Protein AF-X1PLG1-F1 (afdb_monomer_lite)

pLDDT: mean 76.33, std 7.11, range [59.69, 84.88]

Organism: NCBI:txid412755

Radius of gyration: 12.83 Å; chains: 1; bounding box: 27×23×31 Å

Foldseek 3Di:
DDDDPDDDDDDDDDDDDDLPDWDKDWDDDPDPDWDKIKIWIQDRPRDIDIDIDTDDD

Structure (mmCIF, N/CA/C/O backbone):
data_AF-X1PLG1-F1
#
_entry.id   AF-X1PLG1-F1
#
loop_
_atom_site.group_PDB
_atom_site.id
_atom_site.type_symbol
_atom_site.label_atom_id
_atom_site.label_alt_id
_atom_site.label_comp_id
_atom_site.label_asym_id
_atom_site.label_entity_id
_atom_site.label_seq_id
_atom_site.pdbx_PDB_ins_code
_atom_site.Cartn_x
_atom_site.Cartn_y
_atom_site.Cartn_z
_atom_site.occupancy
_atom_site.B_iso_or_equiv
_atom_site.auth_seq_id
_atom_site.auth_comp_id
_atom_site.auth_asym_id
_atom_site.auth_atom_id
_atom_site.pdbx_PDB_model_num
ATOM 1 N N . ARG A 1 1 ? -8.314 -10.520 3.235 1.00 77.81 1 ARG A N 1
ATOM 2 C CA . ARG A 1 1 ? -6.998 -10.247 2.606 1.00 77.81 1 ARG A CA 1
ATOM 3 C C . ARG A 1 1 ? -7.246 -9.787 1.176 1.00 77.81 1 ARG A C 1
ATOM 5 O O . ARG A 1 1 ? -7.802 -10.561 0.412 1.00 77.81 1 ARG A O 1
ATOM 12 N N . TYR A 1 2 ? -6.916 -8.539 0.847 1.00 82.38 2 TYR A N 1
ATOM 13 C CA . TYR A 1 2 ? -7.041 -7.989 -0.508 1.00 82.38 2 TYR A CA 1
ATOM 14 C C . TYR A 1 2 ? -5.699 -8.107 -1.242 1.00 82.38 2 TYR A C 1
ATOM 16 O O . TYR A 1 2 ? -4.650 -7.961 -0.617 1.00 82.38 2 TYR A O 1
ATOM 24 N N . VAL A 1 3 ? -5.732 -8.384 -2.545 1.00 84.19 3 VAL A N 1
ATOM 25 C CA . VAL A 1 3 ? -4.559 -8.378 -3.429 1.00 84.19 3 VAL A CA 1
ATOM 26 C C . VAL A 1 3 ? -4.924 -7.548 -4.653 1.00 84.19 3 VAL A C 1
ATOM 28 O O . VAL A 1 3 ? -5.954 -7.797 -5.279 1.00 84.19 3 VAL A O 1
ATOM 31 N N . SER A 1 4 ? -4.099 -6.549 -4.976 1.00 83.94 4 SER A N 1
ATOM 32 C CA . SER A 1 4 ? -4.299 -5.734 -6.176 1.00 83.94 4 SER A CA 1
ATOM 33 C C . SER A 1 4 ? -4.243 -6.612 -7.427 1.00 83.94 4 SER A C 1
ATOM 35 O O . SER A 1 4 ? -3.335 -7.427 -7.571 1.00 83.94 4 SER A O 1
ATOM 37 N N . LYS A 1 5 ? -5.185 -6.411 -8.356 1.00 84.75 5 LYS A N 1
ATOM 38 C CA . LYS A 1 5 ? -5.155 -7.045 -9.687 1.00 84.75 5 LYS A CA 1
ATOM 39 C C . LYS A 1 5 ? -4.103 -6.426 -10.612 1.00 84.75 5 LYS A C 1
ATOM 41 O O . LYS A 1 5 ? -3.785 -7.003 -11.645 1.00 84.75 5 LYS A O 1
ATOM 46 N N . TYR A 1 6 ? -3.588 -5.255 -10.245 1.00 82.06 6 TYR A N 1
ATOM 47 C CA . TYR A 1 6 ? -2.645 -4.485 -11.043 1.00 82.06 6 TYR A CA 1
ATOM 48 C C . TYR A 1 6 ? -1.297 -4.389 -10.346 1.00 82.06 6 TYR A C 1
ATOM 50 O O . TYR A 1 6 ? -1.219 -4.172 -9.131 1.00 82.06 6 TYR A O 1
ATOM 58 N N . ALA A 1 7 ? -0.241 -4.498 -11.146 1.00 81.75 7 ALA A N 1
ATOM 59 C CA . ALA A 1 7 ? 1.092 -4.107 -10.735 1.00 81.75 7 ALA A CA 1
ATOM 60 C C . ALA A 1 7 ? 1.211 -2.586 -10.736 1.00 81.75 7 ALA A C 1
ATOM 62 O O . ALA A 1 7 ? 0.656 -1.911 -11.602 1.00 81.75 7 ALA A O 1
ATOM 63 N N . VAL A 1 8 ? 2.006 -2.069 -9.810 1.00 78.88 8 VAL A N 1
ATOM 64 C CA . VAL A 1 8 ? 2.363 -0.654 -9.766 1.00 78.88 8 VAL A CA 1
ATOM 65 C C . VAL A 1 8 ? 3.841 -0.541 -10.128 1.00 78.88 8 VAL A C 1
ATOM 67 O O . VAL A 1 8 ? 4.677 -1.228 -9.540 1.00 78.88 8 VAL A O 1
ATOM 70 N N . LYS A 1 9 ? 4.174 0.302 -11.109 1.00 78.75 9 LYS A N 1
ATOM 71 C CA . LYS A 1 9 ? 5.559 0.590 -11.507 1.00 78.75 9 LYS A CA 1
ATOM 72 C C . LYS A 1 9 ? 5.924 2.000 -11.043 1.00 78.75 9 LYS A C 1
ATOM 74 O O . LYS A 1 9 ? 5.782 2.953 -11.801 1.00 78.75 9 LYS A O 1
ATOM 79 N N . GLY A 1 10 ? 6.397 2.107 -9.801 1.00 74.00 10 GLY A N 1
ATOM 80 C CA . GLY A 1 10 ? 6.697 3.392 -9.156 1.00 74.00 10 GLY A CA 1
ATOM 81 C C . GLY A 1 10 ? 5.441 4.188 -8.774 1.00 74.00 10 GLY A C 1
ATOM 82 O O . GLY A 1 10 ? 4.337 3.864 -9.201 1.00 74.00 10 GLY A O 1
ATOM 83 N N . GLY A 1 11 ? 5.614 5.218 -7.945 1.00 81.88 11 GLY A N 1
ATOM 84 C CA . GLY A 1 11 ? 4.527 6.077 -7.459 1.00 81.88 11 GLY A CA 1
ATOM 85 C C . GLY A 1 11 ? 4.262 5.951 -5.958 1.00 81.88 11 GLY A C 1
ATOM 86 O O . GLY A 1 11 ? 4.986 5.261 -5.240 1.00 81.88 11 GLY A O 1
ATOM 87 N N . ILE A 1 12 ? 3.226 6.653 -5.495 1.00 80.69 12 ILE A N 1
ATOM 88 C CA . ILE A 1 12 ? 2.787 6.687 -4.095 1.00 80.69 12 ILE A CA 1
ATOM 89 C C . ILE A 1 12 ? 1.500 5.866 -3.975 1.00 80.69 12 ILE A C 1
ATOM 91 O O . ILE A 1 12 ? 0.584 6.028 -4.779 1.00 80.69 12 ILE A O 1
ATOM 95 N N . ILE A 1 13 ? 1.442 4.976 -2.982 1.00 79.12 13 ILE A N 1
ATOM 96 C CA . ILE A 1 13 ? 0.240 4.206 -2.643 1.00 79.12 13 ILE A CA 1
ATOM 97 C C . ILE A 1 13 ? -0.292 4.748 -1.320 1.00 79.12 13 ILE A C 1
ATOM 99 O O . ILE A 1 13 ? 0.356 4.598 -0.285 1.00 79.12 13 ILE A O 1
ATOM 103 N N . GLU A 1 14 ? -1.474 5.354 -1.352 1.00 82.00 14 GLU A N 1
ATOM 104 C CA . GLU A 1 14 ? -2.161 5.839 -0.156 1.00 82.00 14 GLU A CA 1
ATOM 105 C C . GLU A 1 14 ? -3.185 4.806 0.324 1.00 82.00 14 GLU A C 1
ATOM 107 O O . GLU A 1 14 ? -3.978 4.282 -0.461 1.00 82.00 14 GLU A O 1
ATOM 112 N N . ILE A 1 15 ? -3.160 4.491 1.621 1.00 78.38 15 ILE A N 1
ATOM 113 C CA . ILE A 1 15 ? -4.062 3.515 2.239 1.00 78.38 15 ILE A CA 1
ATOM 114 C C . ILE A 1 15 ? -4.691 4.142 3.478 1.00 78.38 15 ILE A C 1
ATOM 116 O O . ILE A 1 15 ? -4.003 4.436 4.453 1.00 78.38 15 ILE A O 1
ATOM 120 N N . GLY A 1 16 ? -6.012 4.309 3.456 1.00 75.88 16 GLY A N 1
ATOM 121 C CA . GLY A 1 16 ? -6.786 4.690 4.634 1.00 75.88 16 GLY A CA 1
ATOM 122 C C . GLY A 1 16 ? -7.074 3.479 5.522 1.0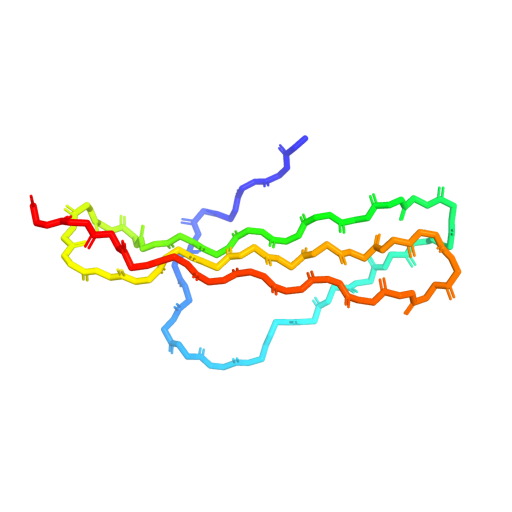0 75.88 16 GLY A C 1
ATOM 123 O O . GLY A 1 16 ? -7.555 2.453 5.043 1.00 75.88 16 GLY A O 1
ATOM 124 N N . CYS A 1 17 ? -6.815 3.603 6.824 1.00 74.19 17 CYS A N 1
ATOM 125 C CA . CYS A 1 17 ? -7.163 2.603 7.832 1.00 74.19 17 CYS A CA 1
ATOM 126 C C . CYS A 1 17 ? -7.975 3.251 8.957 1.00 74.19 17 CYS A C 1
ATOM 128 O O . CYS A 1 17 ? -7.636 4.343 9.413 1.00 74.19 17 CYS A O 1
ATOM 130 N N . SER A 1 18 ? -9.006 2.572 9.464 1.00 72.69 18 SER A N 1
ATOM 131 C CA . SER A 1 18 ? -9.608 2.954 10.745 1.00 72.69 18 SER A CA 1
ATOM 132 C C . SER A 1 18 ? -8.684 2.552 11.901 1.00 72.69 18 SER A C 1
ATOM 134 O O . SER A 1 18 ? -8.174 1.433 11.907 1.00 72.69 18 SER A O 1
ATOM 136 N N . GLN A 1 19 ? -8.524 3.414 12.912 1.00 65.94 19 GLN A N 1
ATOM 137 C CA . GLN A 1 19 ? -7.570 3.267 14.034 1.00 65.94 19 GLN A CA 1
ATOM 138 C C . GLN A 1 19 ? -7.619 1.928 14.805 1.00 65.94 19 GLN A C 1
ATOM 140 O O . GLN A 1 19 ? -6.696 1.619 15.552 1.00 65.94 19 GLN A O 1
ATOM 145 N N . ARG A 1 20 ? -8.677 1.122 14.651 1.00 62.78 20 ARG A N 1
ATOM 146 C CA . ARG A 1 20 ? -8.849 -0.163 15.352 1.00 62.78 20 ARG A CA 1
ATOM 147 C C . ARG A 1 20 ? -8.113 -1.348 14.732 1.00 62.78 20 ARG A C 1
ATOM 149 O O . ARG A 1 20 ? -8.078 -2.405 15.353 1.00 62.78 20 ARG A O 1
ATOM 156 N N . THR A 1 21 ? -7.561 -1.213 13.534 1.00 64.12 21 THR A N 1
ATOM 157 C CA . THR A 1 21 ? -7.054 -2.362 12.772 1.00 64.12 21 THR A CA 1
ATOM 158 C C . THR A 1 21 ? -5.572 -2.219 12.474 1.00 64.12 21 THR A C 1
ATOM 160 O O . 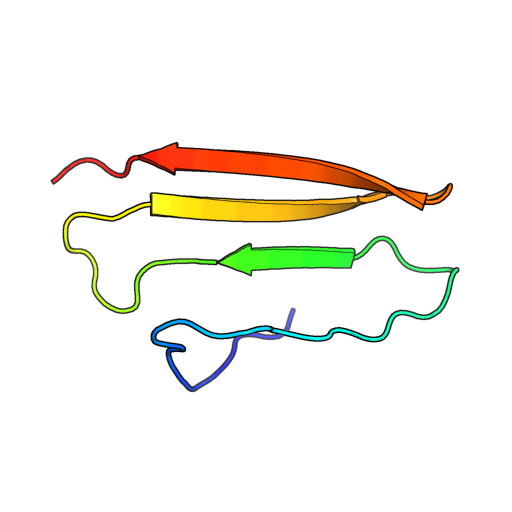THR A 1 21 ? -5.153 -1.262 11.828 1.00 64.12 21 THR A O 1
ATOM 163 N N . ALA A 1 22 ? -4.786 -3.207 12.909 1.00 69.94 22 ALA A N 1
ATOM 164 C CA . ALA A 1 22 ? -3.441 -3.405 12.386 1.00 69.94 22 ALA A CA 1
ATOM 165 C C . ALA A 1 22 ? -3.542 -3.642 10.872 1.00 69.94 22 ALA A C 1
ATOM 167 O O . ALA A 1 22 ? -4.368 -4.444 10.424 1.00 69.94 22 ALA A O 1
ATOM 168 N N . LEU A 1 23 ? -2.736 -2.928 10.088 1.00 76.69 23 LEU A N 1
ATOM 169 C CA . LEU A 1 23 ? -2.775 -3.011 8.631 1.00 76.69 23 LEU A CA 1
ATOM 170 C C . LEU A 1 23 ? -1.416 -3.468 8.114 1.00 76.69 23 LEU A C 1
ATOM 172 O O . LEU A 1 23 ? -0.391 -2.926 8.502 1.00 76.69 23 LEU A O 1
ATOM 176 N N . GLY A 1 24 ? -1.406 -4.478 7.250 1.00 81.62 24 GLY A N 1
ATOM 177 C CA . GLY A 1 24 ? -0.200 -4.944 6.572 1.00 81.62 24 GLY A CA 1
ATOM 178 C C . GLY A 1 24 ? -0.298 -4.648 5.083 1.00 81.62 24 GLY A C 1
ATOM 179 O O . GLY A 1 24 ? -1.240 -5.092 4.425 1.00 81.62 24 GLY A O 1
ATOM 180 N N . LEU A 1 25 ? 0.669 -3.913 4.549 1.00 83.69 25 LEU A N 1
ATOM 181 C CA . LEU A 1 25 ? 0.889 -3.726 3.124 1.00 83.69 25 LEU A CA 1
ATOM 182 C C . LEU A 1 25 ? 2.099 -4.556 2.709 1.00 83.69 25 LEU A C 1
ATOM 184 O O . LEU A 1 25 ? 3.210 -4.326 3.170 1.00 83.69 25 LEU A O 1
ATOM 188 N N . GLN A 1 26 ? 1.898 -5.492 1.790 1.00 84.38 26 GLN A N 1
ATOM 189 C CA . GLN A 1 26 ? 2.993 -6.276 1.239 1.00 84.38 26 GLN A CA 1
ATOM 190 C C . GLN A 1 26 ? 3.151 -5.978 -0.248 1.00 84.38 26 GLN A C 1
ATOM 192 O O . GLN A 1 26 ? 2.225 -6.180 -1.034 1.00 84.38 26 GLN A O 1
ATOM 197 N N . LEU A 1 27 ? 4.337 -5.514 -0.626 1.00 82.25 27 LEU A N 1
ATOM 198 C CA . LEU A 1 27 ? 4.738 -5.263 -2.001 1.00 82.25 27 LEU A CA 1
ATOM 199 C C . LEU A 1 27 ? 5.561 -6.450 -2.493 1.00 82.25 27 LEU A C 1
ATOM 201 O O . LEU A 1 27 ? 6.577 -6.816 -1.902 1.00 82.25 27 LEU A O 1
ATOM 205 N N . ARG A 1 28 ? 5.107 -7.071 -3.579 1.00 79.69 28 ARG A N 1
ATOM 206 C CA . ARG A 1 28 ? 5.770 -8.217 -4.206 1.00 79.69 28 ARG A CA 1
ATOM 207 C C . ARG A 1 28 ? 6.026 -7.916 -5.686 1.00 79.69 28 ARG A C 1
ATOM 209 O O . ARG A 1 28 ? 5.209 -7.220 -6.293 1.00 79.69 28 ARG A O 1
ATOM 216 N N . PRO A 1 29 ? 7.108 -8.440 -6.281 1.00 77.06 29 PRO A N 1
ATOM 217 C CA . PRO A 1 29 ? 7.314 -8.364 -7.725 1.00 77.06 29 PRO A CA 1
ATOM 218 C C . PRO A 1 29 ? 6.162 -9.022 -8.500 1.00 77.06 29 PRO A C 1
ATOM 220 O O . PRO A 1 29 ? 5.613 -10.032 -8.062 1.00 77.06 29 PRO A O 1
ATOM 223 N N . LEU A 1 30 ? 5.802 -8.450 -9.656 1.00 72.12 30 LEU A N 1
ATOM 224 C CA . LEU A 1 30 ? 4.695 -8.923 -10.506 1.00 72.12 30 LEU A CA 1
ATOM 225 C C . LEU A 1 30 ? 4.963 -10.295 -11.141 1.00 72.12 30 LEU A C 1
ATOM 227 O O . LEU A 1 30 ? 4.047 -11.072 -11.384 1.00 72.12 30 LEU A O 1
ATOM 231 N N . VAL A 1 31 ? 6.226 -10.568 -11.432 1.00 68.50 31 VAL A N 1
ATOM 232 C CA . VAL A 1 31 ? 6.716 -11.786 -12.072 1.00 68.50 31 VAL A CA 1
ATOM 233 C C . VAL A 1 31 ? 7.885 -12.275 -11.235 1.00 68.50 31 VAL A C 1
ATOM 235 O O . VAL A 1 31 ? 8.656 -11.446 -10.754 1.00 68.50 31 VAL A O 1
ATOM 238 N N . GLY A 1 32 ? 7.988 -13.593 -11.036 1.00 59.69 32 GLY A N 1
ATOM 239 C CA . GLY A 1 32 ? 8.982 -14.273 -10.188 1.00 59.69 32 GLY A CA 1
ATOM 240 C C . GLY A 1 32 ? 10.436 -14.162 -10.661 1.00 59.69 32 GLY A C 1
ATOM 241 O O . GLY A 1 32 ? 11.186 -15.119 -10.551 1.00 59.69 32 GLY A O 1
ATOM 242 N N . GLY A 1 33 ? 10.810 -13.022 -11.237 1.00 59.72 33 GLY A N 1
ATOM 243 C CA . GLY A 1 33 ? 12.180 -12.644 -11.523 1.00 59.72 33 GLY A CA 1
ATOM 244 C C . GLY A 1 33 ? 12.836 -11.917 -10.343 1.00 59.72 33 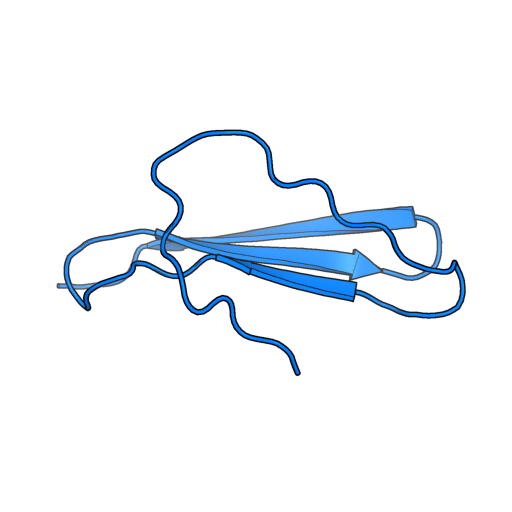GLY A C 1
ATOM 245 O O . GLY A 1 33 ? 12.203 -11.686 -9.305 1.00 59.72 33 GLY A O 1
ATOM 246 N N . PRO A 1 34 ? 14.106 -11.515 -10.508 1.00 59.97 34 PRO A N 1
ATOM 247 C CA . PRO A 1 34 ? 14.864 -10.842 -9.463 1.00 59.97 34 PRO A CA 1
ATOM 248 C C . PRO A 1 34 ? 14.150 -9.565 -9.015 1.00 59.97 34 PRO A C 1
ATOM 250 O O . PRO A 1 34 ? 13.726 -8.741 -9.828 1.00 59.97 34 PRO A O 1
ATOM 253 N N . GLY A 1 35 ? 14.031 -9.383 -7.703 1.00 69.94 35 GLY A N 1
ATOM 254 C CA . GLY A 1 35 ? 13.322 -8.243 -7.144 1.00 69.94 35 GLY A CA 1
ATOM 255 C C . GLY A 1 35 ? 13.434 -8.147 -5.631 1.00 69.94 35 GLY A C 1
ATOM 256 O O . GLY A 1 35 ? 14.092 -8.952 -4.971 1.00 69.94 35 GLY A O 1
ATOM 257 N N . HIS A 1 36 ? 12.773 -7.132 -5.083 1.00 72.06 36 HIS A N 1
ATOM 258 C CA . HIS A 1 36 ? 12.64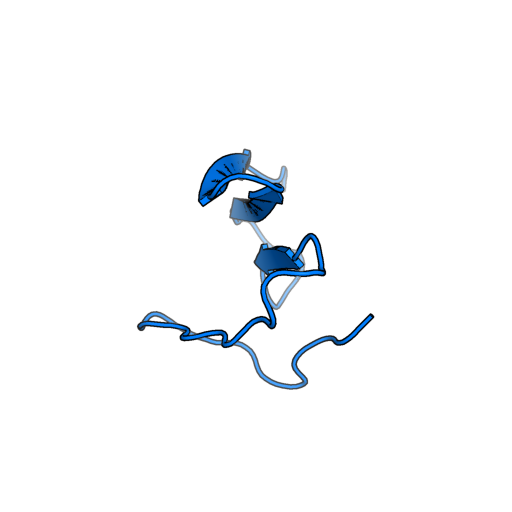4 -6.955 -3.645 1.00 72.06 36 HIS A CA 1
ATOM 259 C C . HIS A 1 36 ? 11.204 -7.241 -3.240 1.00 72.06 36 HIS A C 1
ATOM 261 O O . HIS A 1 36 ? 10.269 -6.71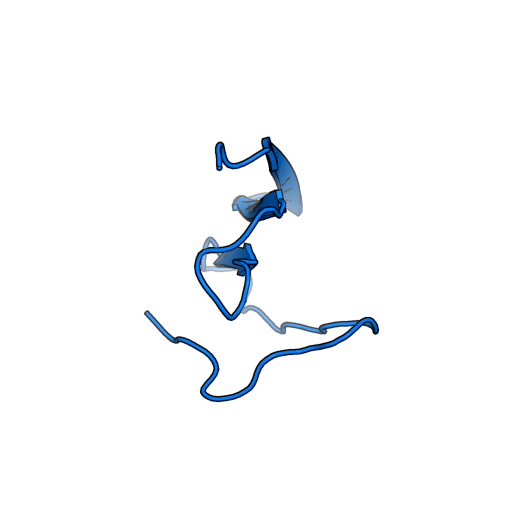6 -3.847 1.00 72.06 36 HIS A O 1
ATOM 267 N N . GLN A 1 37 ? 11.035 -8.051 -2.205 1.00 77.19 37 GLN A N 1
ATOM 268 C CA . GLN A 1 37 ? 9.782 -8.142 -1.480 1.00 77.19 37 GLN A CA 1
ATOM 269 C C . GLN A 1 37 ? 9.842 -7.150 -0.323 1.00 77.19 37 GLN A C 1
ATOM 271 O O . GLN A 1 37 ? 10.773 -7.183 0.477 1.00 77.19 37 GLN A O 1
ATOM 276 N N . GLY A 1 38 ? 8.870 -6.249 -0.263 1.00 79.25 38 GLY A N 1
ATOM 277 C CA . GLY A 1 38 ? 8.701 -5.308 0.835 1.00 79.25 38 GLY A CA 1
ATOM 278 C C . GLY A 1 38 ? 7.475 -5.676 1.656 1.00 79.25 38 GLY A C 1
ATOM 279 O O . GLY A 1 38 ? 6.444 -6.066 1.108 1.00 79.25 38 GLY A O 1
ATOM 280 N N . GLU A 1 39 ? 7.564 -5.528 2.964 1.00 83.50 39 GLU A N 1
ATOM 281 C CA . GLU A 1 39 ? 6.430 -5.619 3.868 1.00 83.50 39 GLU A CA 1
ATOM 282 C C . GLU A 1 39 ? 6.435 -4.418 4.803 1.00 83.50 39 GLU A C 1
ATOM 284 O O . GLU A 1 39 ? 7.441 -4.107 5.430 1.00 83.50 39 GLU A O 1
ATOM 289 N N . ILE A 1 40 ? 5.301 -3.733 4.870 1.00 82.81 40 ILE A N 1
ATOM 290 C CA . ILE A 1 40 ? 5.064 -2.576 5.718 1.00 82.81 40 ILE A CA 1
ATOM 291 C C . ILE A 1 40 ? 3.883 -2.925 6.614 1.00 82.81 40 ILE A C 1
ATOM 293 O O . ILE A 1 40 ? 2.772 -3.141 6.137 1.00 82.81 40 ILE A O 1
ATOM 297 N N . SER A 1 41 ? 4.119 -2.984 7.915 1.00 81.62 41 SER A N 1
ATOM 298 C CA . SER A 1 41 ? 3.097 -3.217 8.927 1.00 81.62 41 SER A CA 1
ATOM 299 C C . SER A 1 41 ? 2.854 -1.944 9.728 1.00 81.62 41 SER A C 1
ATOM 301 O O . SER A 1 41 ? 3.777 -1.364 10.298 1.00 81.62 41 SER A O 1
ATOM 303 N N . PHE A 1 42 ? 1.595 -1.534 9.798 1.00 78.50 42 PHE A N 1
ATOM 304 C CA . PHE A 1 42 ? 1.092 -0.475 10.659 1.00 78.50 42 PHE A CA 1
ATOM 305 C C . PHE A 1 42 ? 0.586 -1.117 11.948 1.00 78.50 42 PHE A C 1
ATOM 307 O O . PHE A 1 42 ? -0.453 -1.788 11.962 1.00 78.50 42 PHE A O 1
ATOM 314 N N . LEU A 1 43 ? 1.357 -0.955 13.020 1.00 77.00 43 LEU A N 1
ATOM 315 C CA . LEU A 1 43 ? 1.061 -1.525 14.327 1.00 77.00 43 LEU A CA 1
ATOM 316 C C . LEU A 1 43 ? 0.161 -0.579 15.141 1.00 77.00 43 LEU A C 1
ATOM 318 O O . LEU A 1 43 ? 0.174 0.640 14.924 1.00 77.00 43 LEU A O 1
ATOM 322 N N . PRO A 1 44 ? -0.611 -1.111 16.107 1.00 72.38 44 PRO A N 1
ATOM 323 C CA . PRO A 1 44 ? -1.339 -0.282 17.061 1.00 72.38 44 PRO A CA 1
ATOM 324 C C . PRO A 1 44 ? -0.408 0.735 17.738 1.00 72.38 44 PRO A C 1
ATOM 326 O O . PRO A 1 44 ? 0.725 0.409 18.085 1.00 72.38 44 PRO A O 1
ATOM 329 N N . GLY A 1 45 ? -0.881 1.971 17.917 1.00 72.69 45 GLY A N 1
ATOM 330 C CA . GLY A 1 45 ? -0.075 3.063 18.480 1.00 72.69 45 GLY A CA 1
ATOM 331 C C . GLY A 1 45 ? 0.692 3.901 17.450 1.00 72.69 45 GLY A C 1
ATOM 332 O O . GLY A 1 45 ? 1.417 4.808 17.839 1.00 72.69 45 GLY A O 1
ATOM 333 N N . GLY A 1 46 ? 0.513 3.643 16.149 1.00 70.38 46 GLY A N 1
ATOM 334 C CA . GLY A 1 46 ? 1.083 4.469 15.075 1.00 70.38 46 GLY A CA 1
ATOM 335 C C . GLY A 1 46 ? 2.506 4.084 14.665 1.00 70.38 46 GLY A C 1
ATOM 336 O O . GLY A 1 46 ? 3.099 4.748 13.818 1.00 70.38 46 GLY A O 1
ATOM 337 N N . THR A 1 47 ? 3.051 3.002 15.223 1.00 76.81 47 THR A N 1
ATOM 338 C CA . THR A 1 47 ? 4.373 2.489 14.853 1.00 76.81 47 THR A CA 1
ATOM 339 C C . THR A 1 47 ? 4.332 1.842 13.471 1.00 76.81 47 THR A C 1
ATOM 341 O O . THR A 1 47 ? 3.515 0.957 13.207 1.00 76.81 47 THR A O 1
ATOM 344 N N . LEU A 1 48 ? 5.256 2.251 12.603 1.00 78.69 48 LEU A N 1
ATOM 345 C CA . LEU A 1 48 ? 5.469 1.654 11.290 1.00 78.69 48 LEU A CA 1
ATOM 346 C C . LEU A 1 48 ? 6.662 0.699 11.347 1.00 78.69 48 LEU A C 1
ATOM 348 O O . LEU A 1 48 ? 7.765 1.097 11.716 1.00 78.69 48 LEU A O 1
ATOM 352 N N . HIS A 1 49 ? 6.448 -0.553 10.952 1.00 83.69 49 HIS A N 1
ATOM 353 C CA . HIS A 1 49 ? 7.508 -1.538 10.775 1.00 83.69 49 HIS A CA 1
ATOM 354 C C . HIS A 1 49 ? 7.661 -1.839 9.285 1.00 83.69 49 HIS A C 1
ATOM 356 O O . HIS A 1 49 ? 6.696 -2.229 8.635 1.00 83.69 49 HIS A O 1
ATOM 362 N N . SER A 1 50 ? 8.861 -1.640 8.742 1.00 82.94 50 SER A N 1
ATOM 363 C CA . SER A 1 50 ? 9.174 -1.897 7.335 1.00 82.94 50 SER A CA 1
ATOM 364 C C . SER A 1 50 ? 10.296 -2.919 7.238 1.00 82.94 50 SER A C 1
ATOM 366 O O . SER A 1 50 ? 11.354 -2.738 7.841 1.00 82.94 50 SER A O 1
ATOM 368 N N . GLN A 1 51 ? 10.072 -3.977 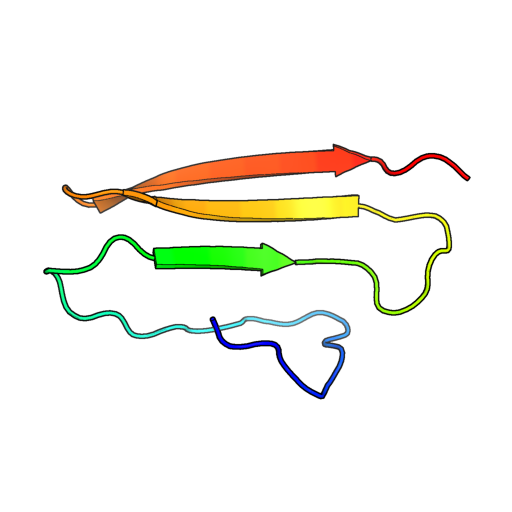6.466 1.00 84.88 51 GLN A N 1
ATOM 369 C CA . GLN A 1 51 ? 11.064 -4.992 6.153 1.00 84.88 51 GLN A CA 1
ATOM 370 C C . GLN A 1 51 ? 11.175 -5.144 4.638 1.00 84.88 51 GLN A C 1
ATOM 372 O O . GLN A 1 51 ? 10.173 -5.213 3.928 1.00 84.88 51 GLN A O 1
ATOM 377 N N . GLN A 1 52 ? 12.403 -5.231 4.137 1.00 83.19 52 GLN A N 1
ATOM 378 C CA . GLN A 1 52 ? 12.670 -5.498 2.731 1.00 83.19 52 GLN A CA 1
ATOM 379 C C . GLN A 1 52 ? 13.597 -6.703 2.622 1.00 83.19 52 GLN A C 1
ATOM 381 O O . GLN A 1 52 ? 14.648 -6.750 3.257 1.00 83.19 52 GLN A O 1
ATOM 386 N N . ALA A 1 53 ? 13.201 -7.679 1.814 1.00 81.06 53 ALA A N 1
ATOM 387 C CA . ALA A 1 53 ? 13.984 -8.864 1.514 1.00 81.06 53 ALA A CA 1
ATOM 388 C C . ALA A 1 53 ? 14.319 -8.889 0.022 1.00 81.06 53 ALA A C 1
ATOM 390 O O . ALA A 1 53 ? 13.461 -8.647 -0.832 1.00 81.06 53 ALA A O 1
ATOM 391 N N . LYS A 1 54 ? 15.578 -9.188 -0.302 1.00 80.31 54 LYS A N 1
ATOM 392 C CA . LYS A 1 54 ? 15.994 -9.467 -1.676 1.00 80.31 54 LYS A CA 1
ATOM 393 C C . LYS A 1 54 ? 15.620 -10.909 -2.004 1.00 80.31 54 LYS A C 1
ATOM 395 O O . LYS A 1 54 ? 15.985 -11.812 -1.255 1.00 80.31 54 LYS A O 1
ATOM 400 N N . LEU A 1 55 ? 14.897 -11.122 -3.098 1.00 73.81 55 LEU A N 1
ATOM 401 C CA . LEU A 1 55 ? 14.542 -12.470 -3.536 1.00 73.81 55 LEU A CA 1
ATOM 402 C C . LEU A 1 55 ? 15.693 -13.077 -4.360 1.00 73.81 55 LEU A C 1
ATOM 404 O O . LEU A 1 55 ? 16.294 -12.352 -5.165 1.00 73.81 55 LEU A O 1
ATOM 408 N N . PRO A 1 56 ? 16.031 -14.365 -4.151 1.00 66.88 56 PRO A N 1
ATOM 409 C CA . PRO A 1 56 ? 16.981 -15.076 -5.000 1.00 66.88 56 PRO A CA 1
ATOM 410 C C . PRO A 1 56 ? 16.418 -15.259 -6.419 1.00 66.88 56 PRO A C 1
ATOM 412 O O . PRO A 1 56 ? 15.209 -15.151 -6.627 1.00 66.88 56 PRO A O 1
ATOM 415 N N . LEU A 1 57 ? 17.324 -15.485 -7.376 1.00 60.00 57 LEU A N 1
ATOM 416 C CA . LEU A 1 57 ? 17.000 -15.867 -8.755 1.00 60.00 57 LEU A CA 1
ATOM 417 C C . LEU A 1 57 ? 16.411 -17.278 -8.816 1.00 60.00 57 LEU A C 1
ATOM 419 O O . LEU A 1 57 ? 16.900 -18.136 -8.046 1.00 60.00 57 LEU A O 1
#

Secondary structure (DSSP, 8-state):
----SS---SS-------TTS-EEEEE--SSSSS-EEEEEEE-TTS-EEEEEEEPP-

Sequence (57 aa):
RYVSKYAVKGGIIEIGCSQRTALGLQLRPLVGGPGHQGEISFLPGGTLHSQQAKLPL